Protein AF-A0A9D9DHT1-F1 (afdb_monomer_lite)

pLDDT: mean 72.14, std 16.83, range [33.72, 91.19]

Foldseek 3Di:
DDKDWDWDADDPDPAFTIKIKTKDWDAFDQPPQPRDGDQTAIKIKIFTWGDDDPDTDGDADDPDDDHHIDMEGLTGDNDDDPVLRVVLVVLCDPVLVVQLSVCVSVVVVVVNNVSSNVSSVVRD

Organism: NCBI:txid2840889

Structure (mmCIF, N/CA/C/O backbone):
data_AF-A0A9D9DHT1-F1
#
_entry.id   AF-A0A9D9DHT1-F1
#
loop_
_atom_site.group_PDB
_atom_site.id
_atom_site.type_symbol
_atom_site.label_atom_id
_atom_site.label_alt_id
_atom_site.label_comp_id
_atom_site.label_asym_id
_atom_site.label_entity_id
_atom_site.label_seq_id
_atom_site.pdbx_PDB_ins_code
_atom_site.Cartn_x
_atom_site.Cartn_y
_atom_site.Cartn_z
_atom_site.occupancy
_atom_site.B_iso_or_equiv
_atom_site.auth_seq_id
_atom_site.auth_comp_id
_atom_site.auth_asym_id
_atom_site.auth_atom_id
_atom_site.pdbx_PDB_model_num
ATOM 1 N N . MET A 1 1 ? -6.101 -9.941 -13.937 1.00 39.25 1 MET A N 1
ATOM 2 C CA . MET A 1 1 ? -5.193 -9.437 -12.885 1.00 39.25 1 MET A CA 1
ATOM 3 C C . MET A 1 1 ? -5.344 -10.367 -11.698 1.00 39.25 1 MET A C 1
ATOM 5 O O . MET A 1 1 ? -6.477 -10.614 -11.315 1.00 39.25 1 MET A O 1
ATOM 9 N N . THR A 1 2 ? -4.262 -10.964 -11.199 1.00 33.75 2 THR A N 1
ATOM 10 C CA . THR A 1 2 ? -4.325 -11.782 -9.979 1.00 33.75 2 THR A CA 1
ATOM 11 C C . THR A 1 2 ? -3.992 -10.862 -8.816 1.00 33.75 2 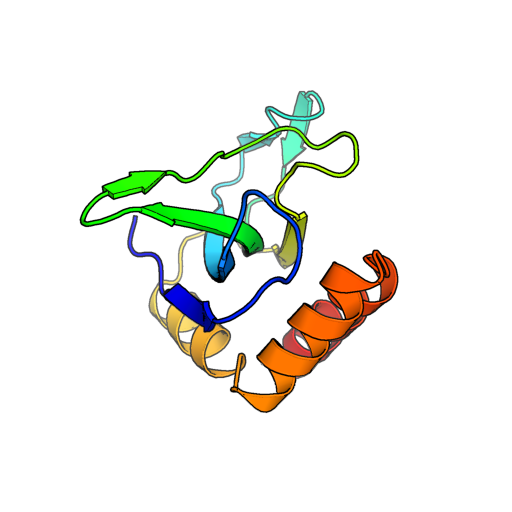THR A C 1
ATOM 13 O O . THR A 1 2 ? -2.858 -10.406 -8.712 1.00 33.75 2 THR A O 1
ATOM 16 N N . GLU A 1 3 ? -4.993 -10.508 -8.020 1.00 40.41 3 GLU A N 1
ATOM 17 C CA . GLU A 1 3 ? -4.834 -9.663 -6.838 1.00 40.41 3 GLU A CA 1
ATOM 18 C C . GLU A 1 3 ? -4.863 -10.576 -5.606 1.00 40.41 3 GLU A C 1
ATOM 20 O O . GLU A 1 3 ? -5.841 -11.294 -5.398 1.00 40.41 3 GLU A O 1
ATOM 25 N N . ASN A 1 4 ? -3.789 -10.571 -4.811 1.00 44.59 4 ASN A N 1
ATOM 26 C CA . ASN A 1 4 ? -3.802 -11.184 -3.486 1.00 44.59 4 ASN A CA 1
ATOM 27 C C . ASN A 1 4 ? -4.414 -10.179 -2.516 1.00 44.59 4 ASN A C 1
ATOM 29 O O . ASN A 1 4 ? -3.955 -9.038 -2.410 1.00 44.59 4 ASN A O 1
ATOM 33 N N . TYR A 1 5 ? -5.480 -10.600 -1.848 1.00 50.09 5 TYR A N 1
ATOM 34 C CA . TYR A 1 5 ? -6.268 -9.750 -0.974 1.00 50.09 5 TYR A CA 1
ATOM 35 C C . TYR A 1 5 ? -6.069 -10.169 0.465 1.00 50.09 5 TYR A C 1
ATOM 37 O O . TYR A 1 5 ? -6.339 -11.321 0.800 1.00 50.09 5 TYR A O 1
ATOM 45 N N . ILE A 1 6 ? -5.693 -9.219 1.316 1.00 56.56 6 ILE A N 1
ATOM 46 C CA . ILE A 1 6 ? -5.803 -9.404 2.756 1.00 56.56 6 ILE A CA 1
ATOM 47 C C . ILE A 1 6 ? -6.781 -8.357 3.285 1.00 56.56 6 ILE A C 1
ATOM 49 O O . ILE A 1 6 ? -6.715 -7.170 2.955 1.00 56.56 6 ILE A O 1
ATOM 53 N N . SER A 1 7 ? -7.785 -8.859 3.994 1.00 47.34 7 SER A N 1
ATOM 54 C CA . SER A 1 7 ? -8.980 -8.144 4.426 1.00 47.34 7 SER A CA 1
ATOM 55 C C . SER A 1 7 ? -8.914 -7.959 5.931 1.00 47.34 7 SER A C 1
ATOM 57 O O . SER A 1 7 ? -8.871 -8.949 6.662 1.00 47.34 7 SER A O 1
ATOM 59 N N . LEU A 1 8 ? -8.916 -6.710 6.389 1.00 50.34 8 LEU A N 1
ATOM 60 C CA . LEU A 1 8 ? -9.034 -6.387 7.805 1.00 50.34 8 LEU A CA 1
ATOM 61 C C . LEU A 1 8 ? -10.455 -5.930 8.088 1.00 50.34 8 LEU A C 1
ATOM 63 O O . LEU A 1 8 ? -10.948 -4.971 7.489 1.00 50.34 8 LEU A O 1
ATOM 67 N N . LYS A 1 9 ? -11.129 -6.642 8.990 1.00 44.88 9 LYS A N 1
ATOM 68 C CA . LYS A 1 9 ? -12.489 -6.307 9.409 1.00 44.88 9 LYS A CA 1
ATOM 69 C C . LYS A 1 9 ? -12.454 -5.228 10.493 1.00 44.88 9 LYS A C 1
ATOM 71 O O . LYS A 1 9 ? -11.655 -5.324 11.411 1.00 44.88 9 LYS A O 1
ATOM 76 N N . GLN A 1 10 ? -13.410 -4.301 10.377 1.00 45.97 10 GLN A N 1
ATOM 77 C CA . GLN A 1 10 ? -13.686 -3.116 11.201 1.00 45.97 10 GLN A CA 1
ATOM 78 C C . GLN A 1 10 ? -12.849 -1.872 10.890 1.00 45.97 10 GLN A C 1
ATOM 80 O O . GLN A 1 10 ? -11.791 -1.641 11.458 1.00 45.97 10 GLN A O 1
ATOM 85 N N . ILE A 1 11 ? -13.438 -1.028 10.036 1.00 49.62 11 ILE A N 1
ATOM 86 C CA . ILE A 1 11 ? -13.286 0.427 10.103 1.00 49.62 11 ILE A CA 1
ATOM 87 C C . ILE A 1 11 ? -14.559 0.960 10.772 1.00 49.62 11 ILE A C 1
ATOM 89 O O . ILE A 1 11 ? -15.668 0.695 10.299 1.00 49.62 11 ILE A O 1
ATOM 93 N N . ILE A 1 12 ? -14.425 1.661 11.897 1.00 47.66 12 ILE A N 1
ATOM 94 C CA . ILE A 1 12 ? -15.546 2.326 12.576 1.00 47.66 12 ILE A CA 1
ATOM 95 C C . ILE A 1 12 ? -15.710 3.717 11.955 1.00 47.66 12 ILE A C 1
ATOM 97 O O . ILE A 1 12 ? -14.944 4.631 12.236 1.00 47.66 12 ILE A O 1
ATOM 101 N N . GLY A 1 13 ? -16.719 3.874 11.093 1.00 44.94 13 GLY A N 1
ATOM 102 C CA . GLY A 1 13 ? -17.036 5.146 10.436 1.00 44.94 13 GLY A CA 1
ATOM 103 C C . GLY A 1 13 ? -18.109 4.987 9.359 1.00 44.94 13 GLY A C 1
ATOM 104 O O . GLY A 1 13 ? -17.778 4.768 8.203 1.00 44.94 13 GLY A O 1
ATOM 105 N N . LYS A 1 14 ? -19.379 5.043 9.793 1.00 53.03 14 LYS A N 1
ATOM 106 C CA . LYS A 1 14 ? -20.713 5.087 9.130 1.00 53.03 14 LYS A CA 1
ATOM 107 C C . LYS A 1 14 ? -20.978 4.542 7.700 1.00 53.03 14 LYS A C 1
ATOM 109 O O . LYS A 1 14 ? -22.141 4.248 7.442 1.00 53.03 14 LYS A O 1
ATOM 114 N N . GLU A 1 15 ? -20.013 4.302 6.810 1.00 57.44 15 GLU A N 1
ATOM 115 C CA . GLU A 1 15 ? -20.271 3.785 5.451 1.00 57.44 15 GLU A CA 1
ATOM 116 C C . GLU A 1 15 ? -19.365 2.638 4.974 1.00 57.44 15 GLU A C 1
ATOM 118 O O . GLU A 1 15 ? -19.831 1.829 4.170 1.00 57.44 15 GLU A O 1
ATOM 123 N N . TYR A 1 16 ? -18.140 2.495 5.487 1.00 65.31 16 TYR A N 1
ATOM 124 C CA . TYR A 1 16 ? -17.198 1.426 5.113 1.00 65.31 16 TYR A CA 1
ATOM 125 C C . TYR A 1 16 ? -16.940 0.501 6.307 1.00 65.31 16 TYR A C 1
ATOM 127 O O . TYR A 1 16 ? -16.895 0.968 7.439 1.00 65.31 16 TYR A O 1
ATOM 135 N N . ASN A 1 17 ? -16.798 -0.810 6.082 1.00 67.50 17 ASN A N 1
ATOM 136 C CA . ASN A 1 17 ? -16.683 -1.804 7.163 1.00 67.50 17 ASN A CA 1
ATOM 137 C C . ASN A 1 17 ? -15.420 -2.676 7.098 1.00 67.50 17 ASN A C 1
ATOM 139 O O . ASN A 1 17 ? -15.212 -3.527 7.968 1.00 67.50 17 ASN A O 1
ATOM 143 N N . GLU A 1 18 ? -14.572 -2.462 6.097 1.00 73.12 18 GLU A N 1
ATOM 144 C CA . GLU A 1 18 ? -13.365 -3.246 5.857 1.00 73.12 18 GLU A CA 1
ATOM 145 C C . GLU A 1 18 ? -12.266 -2.372 5.257 1.00 73.12 18 GLU A C 1
ATOM 147 O O . GLU A 1 18 ? -12.542 -1.525 4.407 1.00 73.12 18 GLU A O 1
ATOM 152 N N . LEU A 1 19 ? -11.016 -2.620 5.653 1.00 76.12 19 LEU A N 1
ATOM 153 C CA . LEU A 1 19 ? -9.842 -2.109 4.954 1.00 76.12 19 LEU A CA 1
ATOM 154 C C . LEU A 1 19 ? -9.244 -3.237 4.119 1.00 76.12 19 LEU A C 1
ATOM 156 O O . LEU A 1 19 ? -8.932 -4.317 4.622 1.00 76.12 19 LEU A O 1
ATOM 160 N N . LYS A 1 20 ? -9.087 -2.986 2.825 1.00 79.25 20 LYS A N 1
ATOM 161 C CA . LYS A 1 20 ? -8.534 -3.946 1.881 1.00 79.25 20 LYS A CA 1
ATOM 162 C C . LYS A 1 20 ? -7.136 -3.516 1.486 1.00 79.25 20 LYS A C 1
ATOM 164 O O . LYS A 1 20 ? -6.964 -2.481 0.842 1.00 79.25 20 LYS A O 1
ATOM 169 N N . VAL A 1 21 ? -6.161 -4.345 1.840 1.00 83.44 21 VAL A N 1
ATOM 170 C CA . VAL A 1 21 ? -4.770 -4.192 1.422 1.00 83.44 21 VAL A CA 1
ATOM 171 C C . VAL A 1 21 ? -4.502 -5.195 0.309 1.00 83.44 21 VAL A C 1
ATOM 173 O O . VAL A 1 21 ? -4.858 -6.372 0.399 1.00 83.44 21 VAL A O 1
ATOM 176 N N . SER A 1 22 ? -3.927 -4.717 -0.786 1.00 83.75 22 SER A N 1
ATOM 177 C CA . SER A 1 22 ? -3.606 -5.549 -1.942 1.00 83.75 22 SER A CA 1
ATOM 178 C C . SER A 1 22 ? -2.266 -5.157 -2.524 1.00 83.75 22 SER A C 1
ATOM 180 O O . SER A 1 22 ? -1.943 -3.975 -2.624 1.00 83.75 22 SER A O 1
ATOM 182 N N . VAL A 1 23 ? -1.501 -6.163 -2.925 1.00 85.94 23 VAL A N 1
ATOM 183 C CA . VAL A 1 23 ? -0.239 -5.980 -3.632 1.00 85.94 23 VAL A CA 1
ATOM 184 C C . VAL A 1 23 ? -0.463 -6.354 -5.086 1.00 85.94 23 VAL A C 1
ATOM 186 O O . VAL A 1 23 ? -0.957 -7.443 -5.384 1.00 85.94 23 VAL A O 1
ATOM 189 N N . SER A 1 24 ? -0.102 -5.464 -6.004 1.00 84.19 24 SER A N 1
ATOM 190 C CA . SER A 1 24 ? -0.163 -5.775 -7.428 1.00 84.19 24 SER A CA 1
ATOM 191 C C . SER A 1 24 ? 0.929 -5.065 -8.221 1.00 84.19 24 SER A C 1
ATOM 193 O O . SER A 1 24 ? 1.561 -4.109 -7.770 1.00 84.19 24 SER A O 1
ATOM 195 N N . TYR A 1 25 ? 1.194 -5.589 -9.414 1.00 84.44 25 TYR A N 1
ATOM 196 C CA . TYR A 1 25 ? 2.102 -4.970 -10.367 1.00 84.44 25 TYR A CA 1
ATOM 197 C C . TYR A 1 25 ? 1.341 -3.994 -11.267 1.00 84.44 25 TYR A C 1
ATOM 199 O O . TYR A 1 25 ? 0.345 -4.369 -11.890 1.00 84.44 25 TYR A O 1
ATOM 207 N N . GLN A 1 26 ? 1.874 -2.783 -11.408 1.00 83.75 26 GLN A N 1
ATOM 208 C CA . GLN A 1 26 ? 1.409 -1.779 -12.354 1.00 83.75 26 GLN A CA 1
ATOM 209 C C . GLN A 1 26 ? 2.425 -1.634 -13.495 1.00 83.75 26 GLN A C 1
ATOM 211 O O . GLN A 1 26 ? 3.622 -1.442 -13.267 1.00 83.75 26 GLN A O 1
ATOM 216 N N . LYS A 1 27 ? 1.948 -1.731 -14.741 1.00 81.88 27 LYS A N 1
ATOM 217 C CA . LYS A 1 27 ? 2.784 -1.531 -15.935 1.00 81.88 27 LYS A CA 1
ATOM 218 C C . LYS A 1 27 ? 3.261 -0.072 -16.032 1.00 81.88 27 LYS A C 1
ATOM 220 O O . LYS A 1 27 ? 2.488 0.812 -15.665 1.00 81.88 27 LYS A O 1
ATOM 225 N N . PRO A 1 28 ? 4.472 0.186 -16.567 1.00 79.62 28 PRO A N 1
ATOM 226 C CA . PRO A 1 28 ? 4.918 1.542 -16.868 1.00 79.62 28 PRO A CA 1
ATOM 227 C C . PRO A 1 28 ? 4.009 2.152 -17.928 1.00 79.62 28 PRO A C 1
ATOM 229 O O . PRO A 1 28 ? 3.927 1.598 -19.025 1.00 79.62 28 PRO A O 1
ATOM 232 N N . GLN A 1 29 ? 3.314 3.235 -17.593 1.00 73.69 29 GLN A N 1
ATOM 233 C CA . GLN A 1 29 ? 2.393 3.962 -18.472 1.00 73.69 29 GLN A CA 1
ATOM 234 C C . GLN A 1 29 ? 2.208 5.396 -17.961 1.00 73.69 29 GLN A C 1
ATOM 236 O O . GLN A 1 29 ? 2.801 5.791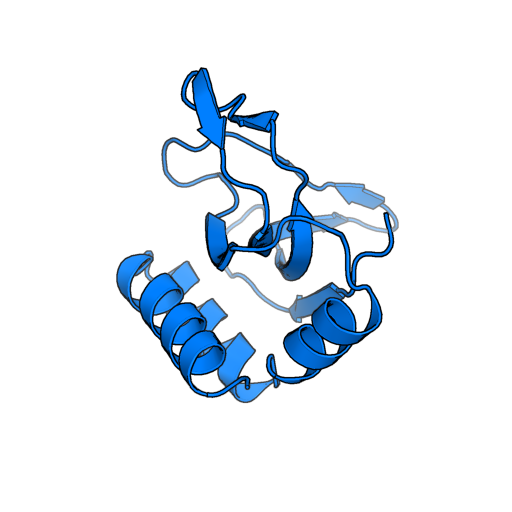 -16.959 1.00 73.69 29 GLN A O 1
ATOM 241 N N . ILE A 1 30 ? 1.368 6.168 -18.649 1.00 64.56 30 ILE A N 1
ATOM 242 C CA . ILE A 1 30 ? 0.889 7.458 -18.158 1.00 64.56 30 ILE A CA 1
ATOM 243 C C . ILE A 1 30 ? 0.122 7.216 -16.857 1.00 64.56 30 ILE A C 1
ATOM 245 O O . ILE A 1 30 ? -0.821 6.422 -16.800 1.00 64.56 30 ILE A O 1
ATOM 249 N N . ASN A 1 31 ? 0.549 7.895 -15.805 1.00 63.50 31 ASN A N 1
ATOM 250 C CA . ASN A 1 31 ? -0.177 7.978 -14.561 1.00 63.50 31 ASN A CA 1
ATOM 251 C C . ASN A 1 31 ? -1.439 8.814 -14.810 1.00 63.50 31 ASN A C 1
ATOM 253 O O . ASN A 1 31 ? -1.389 10.040 -14.860 1.00 63.50 31 ASN A O 1
ATOM 257 N N . TYR A 1 32 ? -2.590 8.157 -14.951 1.00 52.84 32 TYR A N 1
ATOM 258 C CA . TYR A 1 32 ? -3.871 8.830 -15.199 1.00 52.84 32 TYR A CA 1
ATOM 259 C C . TYR A 1 32 ? -4.319 9.770 -14.062 1.00 52.84 32 TYR A C 1
ATOM 261 O O . TYR A 1 32 ? -5.318 10.464 -14.218 1.00 52.84 32 TYR A O 1
ATOM 269 N N . PHE A 1 33 ? -3.605 9.805 -12.929 1.00 56.09 33 PHE A N 1
ATOM 270 C CA . PHE A 1 33 ? -3.905 10.707 -11.818 1.00 56.09 33 PHE A CA 1
ATOM 271 C C . PHE A 1 33 ? -3.228 12.071 -11.927 1.00 56.09 33 PHE A C 1
ATOM 273 O O . PHE A 1 33 ? -3.795 13.055 -11.467 1.00 56.09 33 PHE A O 1
ATOM 280 N N . ASN A 1 34 ? -2.013 12.138 -12.467 1.00 62.44 34 ASN A N 1
ATOM 281 C CA . ASN A 1 34 ? -1.243 13.384 -12.526 1.00 62.44 34 ASN A CA 1
ATOM 282 C C . ASN A 1 34 ? -0.686 13.692 -13.925 1.00 62.44 34 ASN A C 1
ATOM 284 O O . ASN A 1 34 ? -0.062 14.728 -14.108 1.00 62.44 34 ASN A O 1
ATOM 288 N N . GLY A 1 35 ? -0.922 12.818 -14.908 1.00 59.06 35 GLY A N 1
ATOM 289 C CA . GLY A 1 35 ? -0.446 12.970 -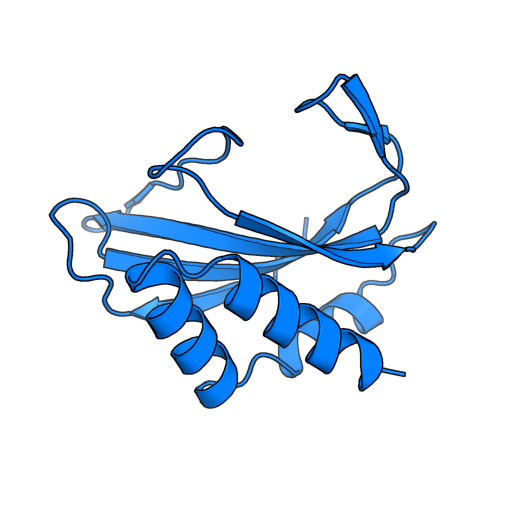16.283 1.00 59.06 35 GLY A CA 1
ATOM 290 C C . GLY A 1 35 ? 1.031 12.622 -16.482 1.00 59.06 35 GLY A C 1
ATOM 291 O O . GLY A 1 35 ? 1.490 12.594 -17.623 1.00 59.06 35 GLY A O 1
ATOM 292 N N . ASP A 1 36 ? 1.767 12.308 -15.413 1.00 69.31 36 ASP A N 1
ATOM 293 C CA . ASP A 1 36 ? 3.197 12.025 -15.494 1.00 69.31 36 ASP A CA 1
ATOM 294 C C . ASP A 1 36 ? 3.482 10.607 -15.995 1.00 69.31 36 ASP A C 1
ATOM 296 O O . ASP A 1 36 ? 2.679 9.681 -15.873 1.00 69.31 36 ASP A O 1
ATOM 300 N N . SER A 1 37 ? 4.692 10.408 -16.512 1.00 68.12 37 SER A N 1
ATOM 301 C CA . SER A 1 37 ? 5.234 9.075 -16.774 1.00 68.12 37 SER A CA 1
ATOM 302 C C . SER A 1 37 ? 5.385 8.298 -15.460 1.00 68.12 37 SER A C 1
ATOM 304 O O . SER A 1 37 ? 6.242 8.614 -14.630 1.00 68.12 37 SER A O 1
ATOM 306 N N . GLU A 1 38 ? 4.569 7.258 -15.257 1.00 67.69 38 GLU A N 1
ATOM 307 C CA . GLU A 1 38 ? 4.761 6.323 -14.155 1.00 67.69 38 GLU A CA 1
ATOM 308 C C . GLU A 1 38 ? 5.733 5.229 -14.576 1.00 67.69 38 GLU A C 1
ATOM 310 O O . GLU A 1 38 ? 5.488 4.443 -15.497 1.00 67.69 38 GLU A O 1
ATOM 315 N N . LYS A 1 39 ? 6.838 5.122 -13.840 1.00 69.44 39 LYS A N 1
ATOM 316 C CA . LYS A 1 39 ? 7.683 3.938 -13.933 1.00 69.44 39 LYS A CA 1
ATOM 317 C C . LYS A 1 39 ? 6.927 2.758 -13.338 1.00 69.44 39 LYS A C 1
ATOM 319 O O . LYS A 1 39 ? 6.476 2.832 -12.196 1.00 69.44 39 LYS A O 1
ATOM 324 N N . GLY A 1 40 ? 6.802 1.686 -14.117 1.00 79.50 40 GLY A N 1
ATOM 325 C CA . GLY A 1 40 ? 6.136 0.465 -13.682 1.00 79.50 40 GLY A CA 1
ATOM 326 C C . GLY A 1 40 ? 6.779 -0.107 -12.430 1.00 79.50 40 GLY A C 1
ATOM 327 O O . GLY A 1 40 ? 7.940 0.163 -12.110 1.00 79.50 40 GLY A O 1
ATOM 328 N N . GLY A 1 41 ? 6.013 -0.898 -11.698 1.00 87.50 41 GLY A N 1
ATOM 329 C CA . GLY A 1 41 ? 6.436 -1.299 -10.374 1.00 87.50 41 GLY A CA 1
ATOM 330 C C . GLY A 1 41 ? 5.463 -2.201 -9.662 1.00 87.50 41 GLY A C 1
ATOM 331 O O . GLY A 1 41 ? 4.370 -2.488 -10.141 1.00 87.50 41 GLY A O 1
ATOM 332 N N . MET A 1 42 ? 5.894 -2.648 -8.494 1.00 87.44 42 MET A N 1
ATOM 333 C CA . MET A 1 42 ? 5.033 -3.298 -7.525 1.00 87.44 42 MET A CA 1
ATOM 334 C C . MET A 1 42 ? 4.499 -2.247 -6.561 1.00 87.44 42 MET A C 1
ATOM 336 O O . MET A 1 42 ? 5.262 -1.451 -6.008 1.00 87.44 42 MET A O 1
ATOM 340 N N . TYR A 1 43 ? 3.188 -2.257 -6.372 1.00 87.19 43 TYR A N 1
ATOM 341 C CA . TYR A 1 43 ? 2.458 -1.283 -5.581 1.00 87.19 43 TYR A CA 1
ATOM 342 C C . TYR A 1 43 ? 1.617 -1.979 -4.523 1.00 87.19 43 TYR A C 1
ATOM 344 O O . TYR A 1 43 ? 1.105 -3.080 -4.729 1.00 87.19 43 TYR A O 1
ATOM 352 N N . VAL A 1 44 ? 1.465 -1.288 -3.401 1.00 85.31 44 VAL A N 1
ATOM 353 C CA . VAL A 1 44 ? 0.554 -1.637 -2.320 1.00 85.31 44 VAL A CA 1
ATOM 354 C C . VAL A 1 44 ? -0.602 -0.652 -2.375 1.00 85.31 44 VAL A C 1
ATOM 356 O O . VAL A 1 44 ? -0.400 0.563 -2.327 1.00 85.31 44 VAL A O 1
ATOM 359 N N . TYR A 1 45 ? -1.806 -1.188 -2.499 1.00 84.75 45 TYR A N 1
ATOM 360 C CA . TYR A 1 45 ? -3.053 -0.443 -2.534 1.00 84.75 45 TYR A CA 1
ATOM 361 C C . TYR A 1 45 ? -3.813 -0.727 -1.250 1.00 84.75 45 TYR A C 1
ATOM 363 O O . TYR A 1 45 ? -4.084 -1.887 -0.935 1.00 84.75 45 TYR A O 1
ATOM 371 N N . ILE A 1 46 ? -4.176 0.330 -0.540 1.00 82.12 46 ILE A N 1
ATOM 372 C CA . ILE A 1 46 ? -4.948 0.288 0.696 1.00 82.12 46 ILE A CA 1
ATOM 373 C C . ILE A 1 46 ? -6.246 1.030 0.422 1.00 82.12 46 ILE A C 1
ATOM 375 O O . ILE A 1 46 ? -6.214 2.209 0.089 1.00 82.12 46 ILE A O 1
ATOM 379 N N . LYS A 1 47 ? -7.394 0.360 0.511 1.00 79.06 47 LYS A N 1
ATOM 380 C CA . LYS A 1 47 ? -8.687 0.986 0.211 1.00 79.06 47 LYS A CA 1
ATOM 381 C C . LYS A 1 47 ? -9.768 0.587 1.210 1.00 79.06 47 LYS A C 1
ATOM 383 O O . LYS A 1 47 ? -9.846 -0.595 1.553 1.00 79.06 47 LYS A O 1
ATOM 388 N N . PRO A 1 48 ? -10.618 1.526 1.649 1.00 75.50 48 PRO A N 1
ATOM 389 C CA . PRO A 1 48 ? -11.805 1.190 2.414 1.00 75.50 48 PRO A CA 1
ATOM 390 C C . PRO A 1 48 ? -12.814 0.492 1.492 1.00 75.50 48 PRO A C 1
ATOM 392 O O . PRO A 1 48 ? -12.944 0.817 0.311 1.00 75.50 48 PRO A O 1
ATOM 395 N N . VAL A 1 49 ? -13.506 -0.514 2.015 1.00 74.00 49 VAL A N 1
ATOM 396 C CA . VAL A 1 49 ? -14.489 -1.319 1.287 1.00 74.00 49 VAL A CA 1
ATOM 397 C C . VAL A 1 49 ? -15.780 -1.372 2.088 1.00 74.00 49 VAL A C 1
ATOM 399 O O . VAL A 1 49 ? -15.777 -1.511 3.313 1.00 74.00 49 VAL A O 1
ATOM 402 N N . LYS A 1 50 ? -16.903 -1.275 1.373 1.00 70.62 50 LYS A N 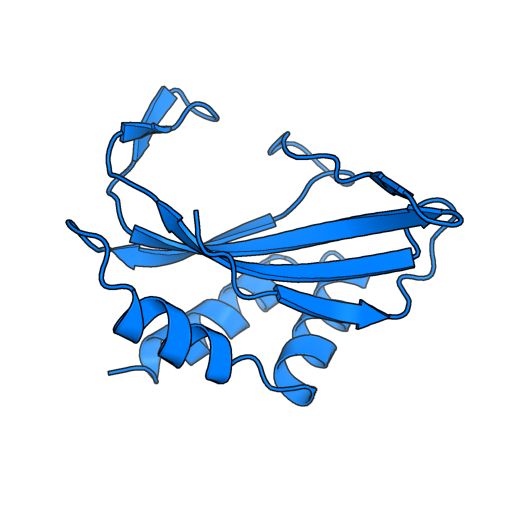1
ATOM 403 C CA . LYS A 1 50 ? -18.239 -1.503 1.918 1.00 70.62 50 LYS A CA 1
ATOM 404 C C . LYS A 1 50 ? -18.736 -2.860 1.435 1.00 70.62 50 LYS A C 1
ATOM 406 O O . LYS A 1 50 ? -19.053 -3.035 0.257 1.00 70.62 50 LYS A O 1
ATOM 411 N N . ARG A 1 51 ? -18.826 -3.831 2.345 1.00 64.94 51 ARG A N 1
ATOM 412 C CA . ARG A 1 51 ? -19.548 -5.086 2.098 1.00 64.94 51 ARG A CA 1
ATOM 413 C C . ARG A 1 51 ? -20.971 -4.975 2.616 1.00 64.94 51 ARG A C 1
ATOM 415 O O . ARG A 1 51 ? -21.179 -4.891 3.824 1.00 64.94 51 ARG A O 1
ATOM 422 N N . ALA A 1 52 ? -21.943 -5.039 1.715 1.00 58.91 52 ALA A N 1
ATOM 423 C CA . ALA A 1 52 ? -23.356 -5.166 2.056 1.00 58.91 52 ALA A CA 1
ATOM 424 C C . ALA A 1 52 ? -23.883 -6.489 1.488 1.00 58.91 52 ALA A C 1
ATOM 426 O O . ALA A 1 52 ? -23.684 -6.749 0.311 1.00 58.91 52 ALA A O 1
ATOM 427 N N . ARG A 1 53 ? -24.509 -7.329 2.332 1.00 55.62 53 ARG A N 1
ATOM 428 C CA . ARG A 1 53 ? -25.245 -8.579 2.008 1.00 55.62 53 ARG A CA 1
ATOM 429 C C . ARG A 1 53 ? -25.031 -9.130 0.577 1.00 55.62 53 ARG A C 1
ATOM 431 O O . ARG A 1 53 ? -25.924 -9.054 -0.257 1.00 55.62 53 ARG A O 1
ATOM 438 N N . GLY A 1 54 ? -23.848 -9.692 0.311 1.00 55.47 54 GLY A N 1
ATOM 439 C CA . GLY A 1 54 ? -23.524 -10.385 -0.948 1.00 55.47 54 GLY A CA 1
ATOM 440 C C . GLY A 1 54 ? -22.890 -9.537 -2.060 1.00 55.47 54 GLY A C 1
ATOM 441 O O . GLY A 1 54 ? -22.337 -10.105 -2.995 1.00 55.47 54 GLY A O 1
ATOM 442 N N . PHE A 1 55 ? -22.877 -8.208 -1.940 1.00 52.97 55 PHE A N 1
ATOM 443 C CA . PHE A 1 55 ? -22.254 -7.296 -2.899 1.00 52.97 55 PHE A CA 1
ATOM 444 C C . PHE A 1 55 ? -21.042 -6.587 -2.283 1.00 52.97 55 PHE A C 1
ATOM 446 O O . PHE A 1 55 ? -21.088 -6.051 -1.170 1.00 52.97 55 PHE A O 1
ATOM 453 N N . VAL A 1 56 ? -19.933 -6.595 -3.023 1.00 52.81 56 VAL A N 1
ATOM 454 C CA . VAL A 1 56 ? -18.712 -5.861 -2.680 1.00 52.81 56 VAL A CA 1
ATOM 455 C C . VAL A 1 56 ? -18.686 -4.602 -3.539 1.00 52.81 56 VAL A C 1
ATOM 457 O O . VAL A 1 56 ? -18.386 -4.680 -4.727 1.00 52.81 56 VAL A O 1
ATOM 460 N N . SER A 1 57 ? -18.998 -3.448 -2.948 1.00 53.69 57 SER A N 1
ATOM 461 C CA . SER A 1 57 ? -18.781 -2.163 -3.613 1.00 53.69 57 SER A CA 1
ATOM 462 C C . SER A 1 57 ? -17.378 -1.670 -3.264 1.00 53.69 57 SER A C 1
ATOM 464 O O . SER A 1 57 ? -17.039 -1.494 -2.091 1.00 53.69 57 SER A O 1
ATOM 466 N N . CYS A 1 58 ? -16.531 -1.530 -4.283 1.00 51.62 58 CYS A N 1
ATOM 467 C CA . CYS A 1 58 ? -15.183 -0.983 -4.166 1.00 51.62 58 CYS A CA 1
ATOM 468 C C . CYS A 1 58 ? -15.126 0.325 -4.956 1.00 51.62 58 CYS A C 1
ATOM 470 O O . CYS A 1 58 ? -15.018 0.283 -6.181 1.00 51.62 58 CYS A O 1
ATOM 472 N N . THR A 1 59 ? -15.145 1.468 -4.274 1.00 48.44 59 THR A N 1
ATOM 473 C CA . THR A 1 59 ? -14.828 2.753 -4.906 1.00 48.44 59 THR A CA 1
ATOM 474 C C . THR A 1 59 ? -13.323 2.789 -5.157 1.00 48.44 59 THR A C 1
ATOM 476 O O . THR A 1 59 ? -12.511 2.811 -4.233 1.00 48.44 59 THR A O 1
ATOM 479 N N . MET A 1 60 ? -12.934 2.703 -6.423 1.00 41.78 60 MET A N 1
ATOM 480 C CA . MET A 1 60 ? -11.563 2.935 -6.856 1.00 41.78 60 MET A CA 1
ATOM 481 C C . MET A 1 60 ? -11.501 4.376 -7.374 1.00 41.78 60 MET A C 1
ATOM 483 O O . MET A 1 60 ? -12.196 4.689 -8.333 1.00 41.78 60 MET A O 1
ATOM 487 N N . LEU A 1 61 ? -10.588 5.167 -6.793 1.00 39.91 61 LEU A N 1
ATOM 488 C CA . LEU A 1 61 ? -9.944 6.363 -7.368 1.00 39.91 61 LEU A CA 1
ATOM 489 C C . LEU A 1 61 ? -10.610 7.733 -7.113 1.00 39.91 61 LEU A C 1
ATOM 491 O O . LEU A 1 61 ? -11.479 8.156 -7.861 1.00 39.91 61 LEU A O 1
ATOM 495 N N . SER A 1 62 ? -10.018 8.516 -6.204 1.00 33.72 62 SER A N 1
ATOM 496 C CA . SER A 1 62 ? -9.478 9.846 -6.546 1.00 33.72 62 SER A CA 1
ATOM 497 C C . SER A 1 62 ? -8.374 10.255 -5.555 1.00 33.72 62 SER A C 1
ATOM 499 O O . SER A 1 62 ? -8.523 10.134 -4.355 1.00 33.72 62 SER A O 1
ATOM 501 N N . ALA A 1 63 ? -7.201 10.691 -6.009 1.00 38.59 63 ALA A N 1
ATOM 502 C CA . ALA A 1 63 ? -6.060 10.939 -5.111 1.00 38.59 63 ALA A CA 1
ATOM 503 C C . ALA A 1 63 ? -6.205 12.187 -4.208 1.00 38.59 63 ALA A C 1
ATOM 505 O O . ALA A 1 63 ? -5.261 12.551 -3.510 1.00 38.59 63 ALA A O 1
ATOM 506 N N . SER A 1 64 ? -7.362 12.847 -4.190 1.00 35.91 64 SER A N 1
ATOM 507 C CA . SER A 1 64 ? -7.606 14.014 -3.351 1.00 35.91 64 SER A CA 1
ATOM 508 C C . SER A 1 64 ? -8.558 13.661 -2.219 1.00 35.91 64 SER A C 1
ATOM 510 O O . SER A 1 64 ? -9.759 13.508 -2.416 1.00 35.91 64 SER A O 1
ATOM 512 N N . THR A 1 65 ? -7.970 13.575 -1.028 1.00 39.53 65 THR A N 1
ATOM 513 C CA . THR A 1 65 ? -8.592 13.814 0.280 1.00 39.53 65 THR A CA 1
ATOM 514 C C . THR A 1 65 ? -9.732 12.882 0.710 1.00 39.53 65 THR A C 1
ATOM 516 O O . THR A 1 65 ? -10.845 12.917 0.204 1.00 39.53 65 THR A O 1
ATOM 519 N N . LEU A 1 66 ? -9.429 12.118 1.763 1.00 41.84 66 LEU A N 1
ATOM 520 C CA . LEU A 1 66 ? -10.337 11.647 2.820 1.00 41.84 66 LEU A CA 1
ATOM 521 C C . LEU A 1 66 ? -11.372 10.558 2.490 1.00 41.84 66 LEU A C 1
ATOM 523 O O . LEU A 1 66 ? -11.788 9.867 3.414 1.00 41.84 66 LEU A O 1
ATOM 527 N N . GLU A 1 67 ? -11.692 10.298 1.221 1.00 47.56 67 GLU A N 1
ATOM 528 C CA . GLU A 1 67 ? -12.628 9.220 0.825 1.00 47.56 67 GLU A CA 1
ATOM 529 C C . GLU A 1 67 ? -11.987 8.105 -0.016 1.00 47.56 67 GLU A C 1
ATOM 531 O O . GLU A 1 67 ? -12.639 7.141 -0.419 1.00 47.56 67 GLU A O 1
ATOM 536 N N . ASN A 1 68 ? -10.686 8.207 -0.284 1.00 57.81 68 ASN A N 1
ATOM 537 C CA . ASN A 1 68 ? -10.086 7.545 -1.428 1.00 57.81 68 ASN A CA 1
ATOM 538 C C . ASN A 1 68 ? -8.894 6.668 -1.059 1.00 57.81 68 ASN A C 1
ATOM 540 O O . ASN A 1 68 ? -8.036 7.050 -0.267 1.00 57.81 68 ASN A O 1
ATOM 544 N N . GLY A 1 69 ? -8.836 5.488 -1.677 1.00 63.59 69 GLY A N 1
ATOM 545 C CA . GLY A 1 69 ? -7.753 4.534 -1.481 1.00 63.59 69 GLY A CA 1
ATOM 546 C C . GLY A 1 69 ? -6.356 5.140 -1.667 1.00 63.59 69 GLY A C 1
ATOM 547 O O . GLY A 1 69 ? -6.116 6.006 -2.505 1.00 63.59 69 GLY A O 1
ATOM 548 N N . PHE A 1 70 ? -5.424 4.627 -0.880 1.00 73.38 70 PHE A N 1
ATOM 549 C CA . PHE A 1 70 ? -4.032 5.026 -0.791 1.00 73.38 70 PHE A CA 1
ATOM 550 C C . PHE A 1 70 ? -3.146 4.058 -1.591 1.00 73.38 70 PHE A C 1
ATOM 552 O O . PHE A 1 70 ? -3.320 2.840 -1.516 1.00 73.38 70 PHE A O 1
ATOM 559 N N . LYS A 1 71 ? -2.196 4.587 -2.373 1.00 81.44 71 LYS A N 1
ATOM 560 C CA . LYS A 1 71 ? -1.278 3.803 -3.218 1.00 81.44 71 LYS A CA 1
ATOM 561 C C . LYS A 1 71 ? 0.170 4.141 -2.878 1.00 81.44 71 LYS A C 1
ATOM 563 O O . LYS A 1 71 ? 0.560 5.302 -2.957 1.00 81.44 71 LYS A O 1
ATOM 568 N N . VAL A 1 72 ? 0.985 3.125 -2.595 1.00 85.44 72 VAL A N 1
ATOM 569 C CA . VAL A 1 72 ? 2.430 3.275 -2.353 1.00 85.44 72 VAL A CA 1
ATOM 570 C C . VAL A 1 72 ? 3.209 2.355 -3.274 1.00 85.44 72 VAL A C 1
ATOM 572 O O . VAL A 1 72 ? 2.899 1.170 -3.389 1.00 85.44 72 VAL A O 1
ATOM 575 N N . ARG A 1 73 ? 4.247 2.885 -3.926 1.00 86.62 73 ARG A N 1
ATOM 576 C CA . ARG A 1 73 ? 5.180 2.069 -4.709 1.00 86.62 73 ARG A CA 1
ATOM 577 C C . ARG A 1 73 ? 6.177 1.389 -3.774 1.00 86.62 73 ARG A C 1
ATOM 579 O O . ARG A 1 73 ? 6.942 2.074 -3.101 1.00 86.62 73 ARG A O 1
ATOM 586 N N . ALA A 1 74 ? 6.177 0.061 -3.775 1.00 86.69 74 ALA A N 1
ATOM 587 C CA . ALA A 1 74 ? 7.133 -0.755 -3.033 1.00 86.69 74 ALA A CA 1
ATOM 588 C C . ALA A 1 74 ? 8.443 -0.927 -3.821 1.00 86.69 74 ALA A C 1
ATOM 590 O O . ALA A 1 74 ? 9.527 -0.741 -3.281 1.00 86.69 74 ALA A O 1
ATOM 591 N N . PHE A 1 75 ? 8.348 -1.219 -5.127 1.00 85.62 75 PHE A N 1
ATOM 592 C CA . PHE A 1 75 ? 9.516 -1.421 -5.995 1.00 85.62 75 PHE A CA 1
ATOM 593 C C . PHE A 1 75 ? 9.284 -0.889 -7.401 1.00 85.62 75 PHE A C 1
ATOM 595 O O . PHE A 1 75 ? 8.183 -1.000 -7.937 1.00 85.62 75 PHE A O 1
ATOM 602 N N . GLU A 1 76 ? 10.346 -0.398 -8.033 1.00 87.19 76 GLU A N 1
ATOM 603 C CA . GLU A 1 76 ? 10.379 -0.182 -9.479 1.00 87.19 76 GLU A CA 1
ATOM 604 C C . GLU A 1 76 ? 10.626 -1.521 -10.189 1.00 87.19 76 GLU A C 1
ATOM 606 O O . GLU A 1 76 ? 11.520 -2.283 -9.820 1.00 87.19 76 GLU A O 1
ATOM 611 N N . MET A 1 77 ? 9.803 -1.843 -11.186 1.00 83.88 77 MET A N 1
ATOM 612 C CA . MET A 1 77 ? 9.877 -3.098 -11.932 1.00 83.88 77 MET A CA 1
ATOM 613 C C . MET A 1 77 ? 9.416 -2.889 -13.374 1.00 83.88 77 MET A C 1
ATOM 615 O O . MET A 1 77 ? 8.317 -2.407 -13.636 1.00 83.88 77 MET A O 1
ATOM 619 N N . SER A 1 78 ? 10.218 -3.338 -14.335 1.00 82.75 78 SER A N 1
ATOM 620 C CA . SER A 1 78 ? 9.880 -3.223 -15.759 1.00 82.75 78 SER A CA 1
ATOM 621 C C . SER A 1 78 ? 8.885 -4.284 -16.239 1.00 82.75 78 SER A C 1
ATOM 623 O O . SER A 1 78 ? 8.186 -4.066 -17.225 1.00 82.75 78 SER A O 1
ATOM 625 N N . ARG A 1 79 ? 8.787 -5.431 -15.550 1.00 81.88 79 ARG A N 1
ATOM 626 C CA . ARG A 1 79 ? 7.930 -6.567 -15.930 1.00 81.88 79 ARG A CA 1
ATOM 627 C C . ARG A 1 79 ? 7.220 -7.169 -14.722 1.00 81.88 79 ARG A C 1
ATOM 629 O O . ARG A 1 79 ? 7.748 -7.155 -13.612 1.00 81.88 79 ARG A O 1
ATOM 636 N N . ASN A 1 80 ? 6.048 -7.755 -14.965 1.00 84.12 80 ASN A N 1
ATOM 637 C CA . ASN A 1 80 ? 5.305 -8.482 -13.942 1.00 84.12 80 ASN A CA 1
ATOM 638 C C . ASN A 1 80 ? 6.049 -9.769 -13.554 1.00 84.12 80 ASN A C 1
ATOM 640 O O . ASN A 1 80 ? 6.149 -10.690 -14.365 1.00 84.12 80 ASN A O 1
ATOM 644 N N . ASN A 1 81 ? 6.519 -9.853 -12.311 1.00 86.62 81 ASN A N 1
ATOM 645 C CA . ASN A 1 81 ? 6.982 -11.102 -11.716 1.00 86.62 81 ASN A CA 1
ATOM 646 C C . ASN A 1 81 ? 5.968 -11.549 -10.662 1.00 86.62 81 ASN A C 1
ATOM 648 O O . ASN A 1 81 ? 6.057 -11.169 -9.495 1.00 86.62 81 ASN A O 1
ATOM 652 N N . ARG A 1 82 ? 5.007 -12.370 -11.090 1.00 85.69 82 ARG A N 1
ATOM 653 C CA . ARG A 1 82 ? 3.888 -12.812 -10.253 1.00 85.69 82 ARG A CA 1
ATOM 654 C C . ARG A 1 82 ? 4.341 -13.478 -8.950 1.00 85.69 82 ARG A C 1
ATOM 656 O O . ARG A 1 82 ? 3.814 -13.136 -7.903 1.00 85.69 82 ARG A O 1
ATOM 663 N N . LYS A 1 83 ? 5.374 -14.328 -8.990 1.00 87.94 83 LYS A N 1
ATOM 664 C CA . LYS A 1 83 ? 5.925 -14.974 -7.783 1.00 87.94 83 LYS A CA 1
ATOM 665 C C . LYS A 1 83 ? 6.484 -13.954 -6.790 1.00 87.94 83 LYS A C 1
ATOM 667 O O . LYS A 1 83 ? 6.324 -14.112 -5.587 1.00 87.94 83 LYS A O 1
ATOM 672 N N . LYS A 1 84 ? 7.145 -12.901 -7.287 1.00 86.62 84 LYS A N 1
ATOM 673 C CA . LYS A 1 84 ? 7.671 -11.824 -6.437 1.00 86.62 84 LYS A CA 1
ATOM 674 C C . LYS A 1 84 ? 6.539 -10.996 -5.818 1.00 86.62 84 LYS A C 1
ATOM 676 O O . LYS A 1 84 ? 6.627 -10.660 -4.646 1.00 86.62 84 LYS A O 1
ATOM 681 N N . VAL A 1 85 ? 5.475 -10.728 -6.578 1.00 86.56 85 VAL A N 1
ATOM 682 C CA . VAL A 1 85 ? 4.264 -10.049 -6.079 1.00 86.56 85 VAL A CA 1
ATOM 683 C C . VAL A 1 85 ? 3.576 -10.866 -4.987 1.00 86.56 85 VAL A C 1
ATOM 685 O O . VAL A 1 85 ? 3.241 -10.322 -3.939 1.00 86.56 85 VAL A O 1
ATOM 688 N N . GLU A 1 86 ? 3.414 -12.170 -5.205 1.00 86.25 86 GLU A N 1
ATOM 689 C CA . GLU A 1 86 ? 2.794 -13.080 -4.239 1.00 86.25 86 GLU A CA 1
ATOM 690 C C . GLU A 1 86 ? 3.613 -13.148 -2.937 1.00 86.25 86 GLU A C 1
ATOM 692 O O . GLU A 1 86 ? 3.065 -12.858 -1.876 1.00 86.25 86 GLU A O 1
ATOM 697 N N . ARG A 1 87 ? 4.934 -13.376 -3.024 1.00 88.31 87 ARG A N 1
ATOM 698 C CA . ARG A 1 87 ? 5.841 -13.394 -1.857 1.00 88.31 87 ARG A CA 1
ATOM 699 C C . ARG A 1 87 ? 5.890 -12.072 -1.096 1.00 88.31 87 ARG A C 1
ATOM 701 O O . ARG A 1 87 ? 6.092 -12.068 0.110 1.00 88.31 87 ARG A O 1
ATOM 708 N N . PHE A 1 88 ? 5.745 -10.943 -1.785 1.00 87.19 88 PHE A N 1
ATOM 709 C CA . PHE A 1 88 ? 5.685 -9.652 -1.104 1.00 87.19 88 PHE A CA 1
ATOM 710 C C . PHE A 1 88 ? 4.369 -9.480 -0.344 1.00 87.19 88 PHE A C 1
ATOM 712 O O . PHE A 1 88 ? 4.362 -8.944 0.758 1.00 87.19 88 PHE A O 1
ATOM 719 N N . GLY A 1 89 ? 3.263 -9.973 -0.908 1.00 85.38 89 GLY A N 1
ATOM 720 C CA . GLY A 1 89 ? 1.968 -10.012 -0.230 1.00 85.38 89 GLY A CA 1
ATOM 721 C C . GLY A 1 89 ? 2.002 -10.809 1.075 1.00 85.38 89 GLY A C 1
ATOM 722 O O . GLY A 1 89 ? 1.362 -10.408 2.039 1.00 85.38 89 GLY A O 1
ATOM 723 N N . GLU A 1 90 ? 2.794 -11.880 1.138 1.00 86.75 90 GLU A N 1
ATOM 724 C CA . GLU A 1 90 ? 2.966 -12.704 2.346 1.00 86.75 90 GLU A CA 1
ATOM 725 C C . GLU A 1 90 ? 3.619 -11.948 3.518 1.00 86.75 90 GLU A C 1
ATOM 727 O O . GLU A 1 90 ? 3.450 -12.348 4.667 1.00 86.75 90 GLU A O 1
ATOM 732 N N . LEU A 1 91 ? 4.324 -10.837 3.262 1.00 86.88 91 LEU A N 1
ATOM 733 C CA . LEU A 1 91 ? 4.915 -10.005 4.319 1.00 86.88 91 LEU A CA 1
ATOM 734 C C . LEU A 1 91 ? 3.892 -9.135 5.058 1.00 86.88 91 LEU A C 1
ATOM 736 O O . LEU A 1 91 ? 4.198 -8.598 6.122 1.00 86.88 91 LEU A O 1
ATOM 740 N N . PHE A 1 92 ? 2.684 -8.987 4.514 1.00 86.31 92 PHE A N 1
ATOM 741 C CA . PHE A 1 92 ? 1.589 -8.278 5.168 1.00 86.31 92 PHE A CA 1
ATOM 742 C C . PHE A 1 92 ? 0.892 -9.218 6.154 1.00 86.31 92 PHE A C 1
ATOM 744 O O . PHE A 1 92 ? -0.226 -9.678 5.929 1.00 86.31 92 PHE A O 1
ATOM 751 N N . THR A 1 93 ? 1.591 -9.528 7.245 1.00 86.19 93 THR A N 1
ATOM 752 C CA . THR A 1 93 ? 1.055 -10.310 8.364 1.00 86.19 93 THR A CA 1
ATOM 753 C C . THR A 1 93 ? -0.066 -9.552 9.076 1.00 86.19 93 THR A C 1
ATOM 755 O O . THR A 1 93 ? -0.211 -8.339 8.911 1.00 86.19 93 THR A O 1
ATOM 758 N N . SER A 1 94 ? -0.849 -10.249 9.902 1.00 81.62 94 SER A N 1
ATOM 759 C CA . SER A 1 94 ? -1.920 -9.634 10.698 1.00 81.62 94 SER A CA 1
ATOM 760 C C . SER A 1 94 ? -1.434 -8.427 11.510 1.00 81.62 94 SER A C 1
ATOM 762 O O . SER A 1 94 ? -2.105 -7.403 11.512 1.00 81.62 94 SER A O 1
ATOM 764 N N . ASP A 1 95 ? -0.243 -8.504 12.111 1.00 84.81 95 ASP A N 1
ATOM 765 C CA . ASP A 1 95 ? 0.321 -7.419 12.928 1.00 84.81 95 ASP A CA 1
ATOM 766 C C . ASP A 1 95 ? 0.672 -6.179 12.094 1.00 84.81 95 ASP A C 1
ATOM 768 O O . ASP A 1 95 ? 0.399 -5.047 12.489 1.00 84.81 95 ASP A O 1
ATOM 772 N N . VAL A 1 96 ? 1.265 -6.382 10.914 1.00 86.94 96 VAL A N 1
ATOM 773 C CA . VAL A 1 96 ? 1.585 -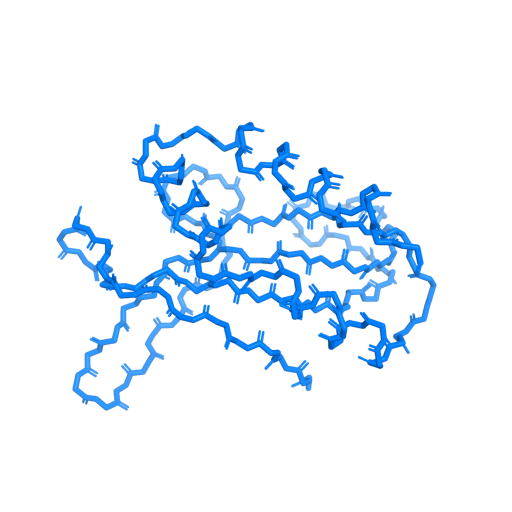5.296 9.972 1.00 86.94 96 VAL A CA 1
ATOM 774 C C . VAL A 1 96 ? 0.309 -4.634 9.474 1.00 86.94 96 VAL A C 1
ATOM 776 O O . VAL A 1 96 ? 0.214 -3.412 9.363 1.00 86.94 96 VAL A O 1
ATOM 779 N N . LEU A 1 97 ? -0.673 -5.458 9.141 1.00 85.50 97 LEU A N 1
ATOM 780 C CA . LEU A 1 97 ? -1.957 -5.014 8.649 1.00 85.50 97 LEU A CA 1
ATOM 781 C C . LEU A 1 97 ? -2.715 -4.206 9.708 1.00 85.50 97 LEU A C 1
ATOM 783 O O . LEU A 1 97 ? -3.266 -3.158 9.378 1.00 85.50 97 LEU A O 1
ATOM 787 N N . GLU A 1 98 ? -2.667 -4.626 10.969 1.00 85.75 98 GLU A N 1
ATOM 788 C CA . GLU A 1 98 ? -3.259 -3.894 12.086 1.00 85.75 98 GLU A CA 1
ATOM 789 C C . GLU A 1 98 ? -2.601 -2.522 12.280 1.00 85.75 98 GLU A C 1
ATOM 791 O O . GLU A 1 98 ? -3.295 -1.508 12.342 1.00 85.75 98 GLU A O 1
ATOM 796 N N . GLN A 1 99 ? -1.267 -2.447 12.225 1.00 87.12 99 GLN A N 1
ATOM 797 C CA . GLN A 1 99 ? -0.558 -1.162 12.249 1.00 87.12 99 GLN A CA 1
ATOM 798 C C . GLN A 1 99 ? -0.964 -0.260 11.077 1.00 87.12 99 GLN A C 1
ATOM 800 O O . GLN A 1 99 ? -1.139 0.949 11.244 1.00 87.12 99 GLN A O 1
ATOM 805 N N . ILE A 1 100 ? -1.127 -0.823 9.876 1.00 86.06 100 ILE A N 1
ATOM 806 C CA . ILE A 1 100 ? -1.623 -0.075 8.716 1.00 86.06 100 ILE A CA 1
ATOM 807 C C . ILE A 1 100 ? -3.040 0.447 8.983 1.00 86.06 100 ILE A C 1
ATOM 809 O O . ILE A 1 100 ? -3.303 1.609 8.680 1.00 86.06 100 ILE A O 1
ATOM 813 N N . ARG A 1 101 ? -3.930 -0.368 9.564 1.00 83.56 101 ARG A N 1
ATOM 814 C CA . ARG A 1 101 ? -5.309 0.011 9.906 1.00 83.56 101 ARG A CA 1
ATOM 815 C C . ARG A 1 101 ? -5.342 1.182 10.884 1.00 83.56 101 ARG A C 1
ATOM 817 O O . ARG A 1 101 ? -5.949 2.200 10.570 1.00 83.56 101 ARG A O 1
ATOM 824 N N . GLU A 1 102 ? -4.641 1.081 12.010 1.00 85.31 102 GLU A N 1
ATOM 825 C CA . GLU A 1 102 ? -4.599 2.126 13.044 1.00 85.31 102 GLU A CA 1
ATOM 826 C C . GLU A 1 102 ? -4.067 3.462 12.503 1.00 85.31 102 GLU A C 1
ATOM 828 O O . GLU A 1 102 ? -4.635 4.535 12.738 1.00 85.31 102 GLU A O 1
ATOM 833 N N . ASN A 1 103 ? -2.980 3.413 11.726 1.00 85.88 103 ASN A N 1
ATOM 834 C CA . ASN A 1 103 ? -2.405 4.613 11.121 1.00 85.88 103 ASN A CA 1
ATOM 835 C C . ASN A 1 103 ? -3.292 5.171 9.999 1.00 85.88 103 ASN A C 1
ATOM 837 O O . ASN A 1 103 ? -3.319 6.382 9.794 1.00 85.88 103 ASN A O 1
ATOM 841 N N . TYR A 1 104 ? -4.037 4.324 9.285 1.00 80.94 104 TYR A N 1
ATOM 842 C CA . TYR A 1 104 ? -4.999 4.764 8.275 1.00 80.94 104 TYR A CA 1
ATOM 843 C C . TYR A 1 104 ? -6.214 5.455 8.914 1.00 80.94 104 TYR A C 1
ATOM 845 O O . TYR A 1 104 ? -6.612 6.527 8.462 1.00 80.94 104 TYR A O 1
ATOM 853 N N . GLU A 1 105 ? -6.772 4.893 9.990 1.00 79.38 105 GLU A N 1
ATOM 854 C CA . GLU A 1 105 ? -7.919 5.457 10.722 1.00 79.38 105 GLU A CA 1
ATOM 855 C C . GLU A 1 105 ? -7.594 6.807 11.367 1.0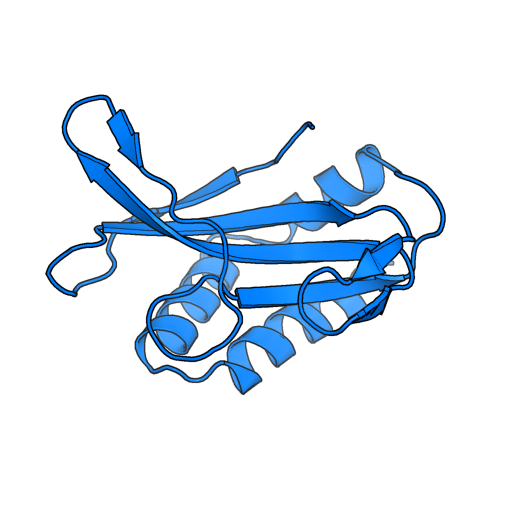0 79.38 105 GLU A C 1
ATOM 857 O O . GLU A 1 105 ? -8.417 7.722 11.357 1.00 79.38 105 GLU A O 1
ATOM 862 N N . THR A 1 106 ? -6.365 6.964 11.859 1.00 82.44 106 THR A N 1
ATOM 863 C CA . THR A 1 106 ? -5.854 8.237 12.392 1.00 82.44 106 THR A CA 1
ATOM 864 C C . THR A 1 106 ? -5.358 9.201 11.307 1.00 82.44 106 THR A C 1
ATOM 866 O O . THR A 1 106 ? -4.795 10.246 11.627 1.00 82.44 106 THR A O 1
ATOM 869 N N . GLN A 1 107 ? -5.563 8.870 10.023 1.00 80.44 107 GLN A N 1
ATOM 870 C CA . GLN A 1 107 ? -5.140 9.653 8.853 1.00 80.44 107 GLN A CA 1
ATOM 871 C C . GLN A 1 107 ? -3.625 9.927 8.796 1.00 80.44 107 GLN A C 1
ATOM 873 O O . GLN A 1 107 ? -3.159 10.858 8.136 1.00 80.44 107 GLN A O 1
ATOM 878 N N . ASN A 1 108 ? -2.819 9.092 9.452 1.00 83.31 108 ASN A N 1
ATOM 879 C CA . ASN A 1 108 ? -1.367 9.193 9.476 1.00 83.31 108 ASN A CA 1
ATOM 880 C C . ASN A 1 108 ? -0.729 8.478 8.272 1.00 83.31 108 ASN A C 1
ATOM 882 O O . ASN A 1 108 ? 0.043 7.522 8.395 1.00 83.31 108 ASN A O 1
ATOM 886 N N . PHE A 1 109 ? -1.055 8.954 7.070 1.00 82.81 109 PHE A N 1
ATOM 887 C CA . PHE A 1 109 ? -0.643 8.325 5.811 1.00 82.81 109 PHE A CA 1
ATOM 888 C C . PHE A 1 109 ? 0.879 8.278 5.613 1.00 82.81 109 PHE A C 1
ATOM 890 O O . PHE A 1 109 ? 1.393 7.373 4.953 1.00 82.81 109 PHE A O 1
ATOM 897 N N . HIS A 1 110 ? 1.624 9.204 6.225 1.00 83.50 110 HIS A N 1
ATOM 898 C CA . HIS A 1 110 ? 3.088 9.175 6.216 1.00 83.50 110 HIS A CA 1
ATOM 899 C C . HIS A 1 110 ? 3.645 7.946 6.942 1.00 83.50 110 HIS A C 1
ATOM 901 O O . HIS A 1 110 ? 4.577 7.318 6.440 1.00 83.50 110 HIS A O 1
ATOM 907 N N . LYS A 1 111 ? 3.051 7.554 8.077 1.00 86.56 111 LYS A N 1
ATOM 908 C CA . LYS A 1 111 ? 3.435 6.326 8.785 1.00 86.56 111 LYS A CA 1
ATOM 909 C C . LYS A 1 111 ? 3.045 5.073 8.010 1.00 86.56 111 LYS A C 1
ATOM 911 O O . LYS A 1 111 ? 3.851 4.154 7.919 1.00 86.56 111 LYS A O 1
ATOM 916 N N . VAL A 1 112 ? 1.869 5.061 7.377 1.00 85.81 112 VAL A N 1
ATOM 917 C CA . VAL A 1 112 ? 1.462 3.956 6.489 1.00 85.81 112 VAL A CA 1
ATOM 918 C C . VAL A 1 112 ? 2.479 3.765 5.357 1.00 85.81 112 VAL A C 1
ATOM 920 O O . VAL A 1 112 ? 2.927 2.647 5.102 1.00 85.81 112 VAL A O 1
ATOM 923 N N . ALA A 1 113 ? 2.897 4.855 4.703 1.00 86.25 113 ALA A N 1
ATOM 924 C CA . ALA A 1 113 ? 3.950 4.798 3.694 1.00 86.25 113 ALA A CA 1
ATOM 925 C C . ALA A 1 113 ? 5.276 4.291 4.276 1.00 86.25 113 ALA A C 1
ATOM 927 O O . ALA A 1 113 ? 5.919 3.453 3.650 1.00 86.25 113 ALA A O 1
ATOM 928 N N . ALA A 1 114 ? 5.674 4.762 5.462 1.00 88.56 114 ALA A N 1
ATOM 929 C CA . ALA A 1 114 ? 6.913 4.345 6.113 1.00 88.56 114 ALA A CA 1
ATOM 930 C C . ALA A 1 114 ? 6.951 2.832 6.386 1.00 88.56 114 ALA A C 1
ATOM 932 O O . ALA A 1 114 ? 7.939 2.194 6.028 1.00 88.56 114 ALA A O 1
ATOM 933 N N . ILE A 1 115 ? 5.860 2.253 6.905 1.00 90.00 115 ILE A N 1
ATOM 934 C CA . ILE A 1 115 ? 5.726 0.803 7.133 1.00 90.00 115 ILE A CA 1
ATOM 935 C C . ILE A 1 115 ? 5.943 0.036 5.822 1.00 90.00 115 ILE A C 1
ATOM 937 O O . ILE A 1 115 ? 6.752 -0.887 5.750 1.00 90.00 115 ILE A O 1
ATOM 941 N N . ILE A 1 116 ? 5.273 0.452 4.743 1.00 88.81 116 ILE A N 1
ATOM 942 C CA . ILE A 1 116 ? 5.406 -0.203 3.434 1.00 88.81 116 ILE A CA 1
ATOM 943 C C . ILE A 1 116 ? 6.840 -0.091 2.901 1.00 88.81 116 ILE A C 1
ATOM 945 O O . ILE A 1 116 ? 7.367 -1.056 2.342 1.00 88.81 116 ILE A O 1
ATOM 949 N N . GLN A 1 117 ? 7.489 1.063 3.068 1.00 89.44 117 GLN A N 1
ATOM 950 C CA . GLN A 1 117 ? 8.877 1.262 2.645 1.00 89.44 117 GLN A CA 1
ATOM 951 C C . GLN A 1 117 ? 9.857 0.413 3.461 1.00 89.44 117 GLN A C 1
ATOM 953 O O . GLN A 1 117 ? 10.826 -0.096 2.906 1.00 89.44 117 GLN A O 1
ATOM 958 N N . GLU A 1 118 ? 9.614 0.222 4.755 1.00 91.19 118 GLU A N 1
ATOM 959 C CA . GLU A 1 118 ? 10.428 -0.646 5.606 1.00 91.19 118 GLU A CA 1
ATOM 960 C C . GLU A 1 118 ? 10.324 -2.116 5.185 1.00 91.19 118 GLU A C 1
ATOM 962 O O . GLU A 1 118 ? 11.343 -2.768 4.951 1.00 91.19 118 GLU A O 1
ATOM 967 N N . ILE A 1 119 ? 9.103 -2.611 4.965 1.00 89.25 119 ILE A N 1
ATOM 968 C CA . ILE A 1 119 ? 8.861 -3.963 4.438 1.00 89.25 119 ILE A CA 1
ATOM 969 C C . ILE A 1 119 ? 9.549 -4.134 3.078 1.00 89.25 119 ILE A C 1
ATOM 971 O O . ILE A 1 119 ? 10.194 -5.151 2.820 1.00 89.25 119 ILE A O 1
ATOM 975 N N . SER A 1 120 ? 9.474 -3.110 2.224 1.00 88.38 120 SER A N 1
ATOM 976 C CA . SER A 1 120 ? 10.136 -3.104 0.915 1.00 88.38 120 SER A CA 1
ATOM 977 C C . SER A 1 120 ? 11.662 -3.174 1.039 1.00 88.38 120 SER A C 1
ATOM 979 O O . SER A 1 120 ? 12.306 -3.910 0.302 1.00 88.38 120 SER A O 1
ATOM 981 N N . LYS A 1 121 ? 12.272 -2.470 1.998 1.00 87.50 121 LYS A N 1
ATOM 982 C CA . LYS A 1 121 ? 13.728 -2.529 2.224 1.00 87.50 121 LYS A CA 1
ATOM 983 C C . LYS A 1 121 ? 14.201 -3.908 2.689 1.00 87.50 121 LYS A C 1
ATOM 985 O O . LYS A 1 121 ? 15.297 -4.331 2.321 1.00 87.50 121 LYS A O 1
ATOM 990 N N . ASN A 1 122 ? 13.381 -4.599 3.475 1.00 85.94 122 ASN A N 1
ATOM 991 C CA . ASN A 1 122 ? 13.705 -5.918 4.019 1.00 85.94 122 ASN A CA 1
ATOM 992 C C . ASN A 1 122 ? 13.429 -7.065 3.030 1.00 85.94 122 ASN A C 1
ATOM 994 O O . ASN A 1 122 ? 13.949 -8.168 3.200 1.00 85.94 122 ASN A O 1
ATOM 998 N N . PHE A 1 123 ? 12.661 -6.813 1.968 1.00 83.38 123 PHE A N 1
ATOM 999 C CA . PHE A 1 123 ? 12.362 -7.788 0.925 1.00 83.38 123 PHE A CA 1
ATOM 1000 C C . PHE A 1 123 ? 13.407 -7.747 -0.201 1.00 83.38 123 PHE A C 1
ATOM 1002 O O . PHE A 1 123 ? 13.350 -6.903 -1.099 1.00 83.38 123 PHE A O 1
ATOM 1009 N N . LYS A 1 124 ? 14.369 -8.675 -0.146 1.00 64.56 124 LYS A N 1
ATOM 1010 C CA . LYS A 1 124 ? 15.394 -8.890 -1.182 1.00 64.56 124 LYS A CA 1
ATOM 1011 C C . LYS A 1 124 ? 14.935 -9.919 -2.221 1.00 64.56 124 LYS A C 1
ATOM 1013 O O . LYS A 1 124 ? 14.662 -11.074 -1.824 1.00 64.56 124 LYS A O 1
#

Sequence (124 aa):
MTENYISLKQIIGKEYNELKVSVSYQKPQINYFNGDSEKGGMYVYIKPVKRARGFVSCTMLSASTLENGFKVRAFEMSRNNRKKVERFGELFTSDVLEQIRENYETQNFHKVAAIIQEISKNFK

Radius of gyration: 14.35 Å; chains: 1; bounding box: 41×29×32 Å

Secondary structure (DSSP, 8-state):
---EEEEEE---STT--EEEEEEEEE-SEE-TTTSSEEPPEEEEEEEEEEEETTEEE------SSSSS-EEEEEEE-SS--HHHHHHHHTT--HHHHHHHHHHHHTT-HHHHHHHHHHHHHH--